Protein AF-A0A3M0X1D2-F1 (afdb_monomer_lite)

Sequence (80 aa):
EEGCLSIPNYKTVVKRAERVLLKGYTRHGKEVELEASGLLSRAIQHEIDHLDGILIIDRIGTIRRKLFLKRYMRALKKRN

Radius of gyration: 15.58 Å; chains: 1; bounding box: 36×24×43 Å

Secondary structure (DSSP, 8-state):
-EEETTEEEEEE-----SEEEEEEE-TTS-EEEEEEEHHHHHHHHHHHHHHTT--TTTSS-HHHHHHHHHHHHHHHTTT-

pLDDT: mean 94.7, std 5.91, range [52.47, 98.38]

Foldseek 3Di:
DDDDPVHPPDDDDFDFDQWDWDWDADPVRHIDIDIDGDPVRVVVVQVVCVVVVHHPLNRDDPVSSVVVVVVVVVVVVVVD

Structure (mmCIF, N/CA/C/O backbone):
data_AF-A0A3M0X1D2-F1
#
_entry.id   AF-A0A3M0X1D2-F1
#
loop_
_atom_site.group_PDB
_atom_site.id
_atom_site.type_symbol
_atom_site.label_atom_id
_atom_site.label_alt_id
_atom_site.label_comp_id
_atom_site.label_asym_id
_atom_site.label_entity_id
_atom_site.label_seq_id
_atom_site.pdbx_PDB_ins_code
_atom_site.Cartn_x
_atom_site.Cartn_y
_atom_site.Cartn_z
_atom_site.occupancy
_atom_site.B_iso_or_equiv
_atom_site.auth_seq_id
_atom_site.auth_comp_id
_atom_site.auth_asym_id
_atom_site.auth_atom_id
_atom_site.pdbx_PDB_model_num
ATOM 1 N N . GLU A 1 1 ? -0.347 -11.769 -5.815 1.00 88.12 1 GLU A N 1
ATOM 2 C CA . GLU A 1 1 ? 0.232 -10.699 -6.659 1.00 88.12 1 GLU A CA 1
ATOM 3 C C . GLU A 1 1 ? -0.610 -9.438 -6.503 1.00 88.12 1 GLU A C 1
ATOM 5 O O . GLU A 1 1 ? -1.759 -9.555 -6.098 1.00 88.12 1 GLU A O 1
ATOM 10 N N . GLU A 1 2 ? -0.053 -8.262 -6.774 1.00 94.44 2 GLU A N 1
ATOM 11 C CA . GLU A 1 2 ? -0.746 -6.966 -6.752 1.00 94.44 2 GLU A CA 1
ATOM 12 C C . GLU A 1 2 ? -0.622 -6.292 -8.116 1.00 94.44 2 GLU A C 1
ATOM 14 O O . GLU A 1 2 ? 0.425 -6.385 -8.758 1.00 94.44 2 GLU A O 1
ATOM 19 N N . GLY A 1 3 ? -1.684 -5.609 -8.535 1.00 96.06 3 GLY A N 1
ATOM 20 C CA . GLY A 1 3 ? -1.670 -4.632 -9.622 1.00 96.06 3 GLY A CA 1
ATOM 21 C C . GLY A 1 3 ? -2.120 -3.270 -9.097 1.00 96.06 3 GLY A C 1
ATOM 22 O O . GLY A 1 3 ? -2.537 -3.166 -7.949 1.00 96.06 3 GLY A O 1
ATOM 23 N N . CYS A 1 4 ? -2.024 -2.236 -9.927 1.00 96.94 4 CYS A N 1
ATOM 24 C CA . CYS A 1 4 ? -2.438 -0.876 -9.587 1.00 96.94 4 CYS A CA 1
ATOM 25 C C . CYS A 1 4 ? -3.040 -0.213 -10.829 1.00 96.94 4 CYS A C 1
ATOM 27 O O . CYS A 1 4 ? -2.477 -0.346 -11.916 1.00 96.94 4 CYS A O 1
ATOM 29 N N . LEU A 1 5 ? -4.144 0.526 -10.687 1.00 95.44 5 LEU A N 1
ATOM 30 C CA . LEU A 1 5 ? -4.736 1.261 -11.814 1.00 95.44 5 LEU A CA 1
ATOM 31 C C . LEU A 1 5 ? -3.821 2.388 -12.316 1.00 95.44 5 LEU A C 1
ATOM 33 O O . LEU A 1 5 ? -3.785 2.658 -13.514 1.00 95.44 5 LEU A O 1
ATOM 37 N N . SER A 1 6 ? -3.001 2.964 -11.434 1.00 93.56 6 SER A N 1
ATOM 38 C CA . SER A 1 6 ? -1.970 3.951 -11.786 1.00 93.56 6 SER A CA 1
ATOM 39 C C . SER A 1 6 ? -0.827 3.358 -12.623 1.00 93.56 6 SER A C 1
ATOM 41 O O . SER A 1 6 ? -0.063 4.100 -13.239 1.00 93.56 6 SER A O 1
ATOM 43 N N . ILE A 1 7 ? -0.691 2.025 -12.664 1.00 93.19 7 ILE A N 1
ATOM 44 C CA . ILE A 1 7 ? 0.306 1.307 -13.469 1.00 93.19 7 ILE A CA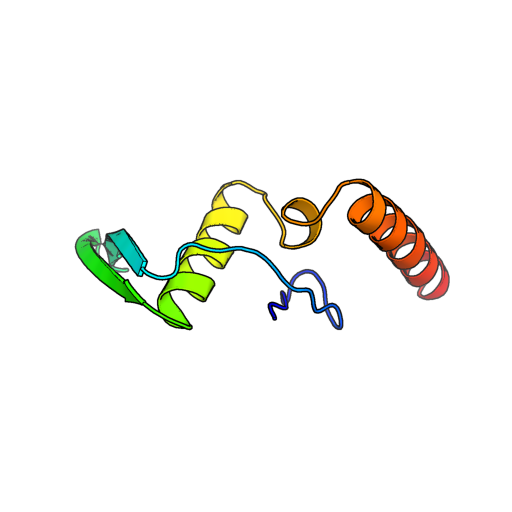 1
ATOM 45 C C . ILE A 1 7 ? -0.388 0.171 -14.242 1.00 93.19 7 ILE A C 1
ATOM 47 O O . ILE A 1 7 ? -0.272 -1.007 -13.881 1.00 93.19 7 ILE A O 1
ATOM 51 N N . PRO A 1 8 ? -1.125 0.503 -15.315 1.00 91.19 8 PRO A N 1
ATOM 52 C CA . PRO A 1 8 ? -1.946 -0.466 -16.022 1.00 91.19 8 PRO A CA 1
ATOM 53 C C . PRO A 1 8 ? -1.099 -1.597 -16.610 1.00 91.19 8 PRO A C 1
ATOM 55 O O . PRO A 1 8 ? 0.024 -1.392 -17.076 1.00 91.19 8 PRO A O 1
ATOM 58 N N . ASN A 1 9 ? -1.671 -2.803 -16.620 1.00 89.81 9 ASN A N 1
ATOM 59 C CA . ASN A 1 9 ? -1.057 -4.023 -17.158 1.00 89.81 9 ASN A CA 1
ATOM 60 C C . ASN A 1 9 ? 0.247 -4.461 -16.465 1.00 89.81 9 ASN A C 1
ATOM 62 O O . ASN A 1 9 ? 0.981 -5.290 -17.004 1.00 89.81 9 ASN A O 1
ATOM 66 N N . TYR A 1 10 ? 0.537 -3.948 -15.267 1.00 92.56 10 TYR A N 1
ATOM 67 C CA . TYR A 1 10 ? 1.653 -4.404 -14.447 1.00 92.56 10 TYR A CA 1
ATOM 68 C C . TYR A 1 10 ? 1.152 -5.111 -13.190 1.00 92.56 10 TYR A C 1
ATOM 70 O O . TYR A 1 10 ? 0.325 -4.582 -12.446 1.00 92.56 10 TYR A O 1
ATOM 78 N N . LYS A 1 11 ? 1.675 -6.315 -12.949 1.00 94.94 11 LYS A N 1
ATOM 79 C CA . LYS A 1 11 ? 1.451 -7.080 -11.722 1.00 94.94 11 LYS A CA 1
ATOM 80 C C . LYS A 1 11 ? 2.786 -7.538 -11.156 1.00 94.94 11 LYS A C 1
ATOM 82 O O . LYS A 1 11 ? 3.703 -7.868 -11.907 1.00 94.94 11 LYS A O 1
ATOM 87 N N . THR A 1 12 ? 2.902 -7.550 -9.835 1.00 94.56 12 THR A N 1
ATOM 88 C CA . THR A 1 12 ? 4.103 -8.033 -9.150 1.00 94.56 12 THR A CA 1
ATOM 89 C C . THR A 1 12 ? 3.773 -8.609 -7.778 1.00 94.56 12 THR A C 1
ATOM 91 O O . THR A 1 12 ? 2.727 -8.337 -7.190 1.00 94.56 12 THR A O 1
ATOM 94 N N . VAL A 1 13 ? 4.674 -9.428 -7.242 1.00 94.62 13 VAL A N 1
ATOM 95 C CA . VAL A 1 13 ? 4.583 -9.910 -5.863 1.00 94.62 13 VAL A CA 1
ATOM 96 C C . VAL A 1 13 ? 5.129 -8.831 -4.933 1.00 94.62 13 VAL A C 1
ATOM 98 O O . VAL A 1 13 ? 6.303 -8.469 -5.019 1.00 94.62 13 VAL A O 1
ATOM 101 N N . VAL A 1 14 ? 4.276 -8.347 -4.032 1.00 95.88 14 VAL A N 1
ATOM 102 C CA . VAL A 1 14 ? 4.627 -7.408 -2.962 1.00 95.88 14 VAL A CA 1
ATOM 103 C C . VAL A 1 14 ? 4.409 -8.092 -1.614 1.00 95.88 14 VAL A C 1
ATOM 105 O O . VAL A 1 14 ? 3.391 -8.770 -1.410 1.00 95.88 14 VAL A O 1
ATOM 108 N N . LYS A 1 15 ? 5.383 -7.943 -0.709 1.00 95.38 15 LYS A N 1
ATOM 109 C CA . LYS A 1 15 ? 5.251 -8.371 0.688 1.00 95.38 15 LYS A CA 1
ATOM 110 C C . LYS A 1 15 ? 4.385 -7.357 1.434 1.00 95.38 15 LYS A C 1
ATOM 112 O O . LYS A 1 15 ? 4.640 -6.160 1.358 1.00 95.38 15 LYS A O 1
ATOM 117 N N . ARG A 1 16 ? 3.381 -7.858 2.145 1.00 97.38 16 ARG A N 1
ATOM 118 C CA . ARG A 1 16 ? 2.430 -7.095 2.960 1.00 97.38 16 ARG A CA 1
ATOM 119 C C . ARG A 1 16 ? 2.234 -7.821 4.282 1.00 97.38 16 ARG A C 1
ATOM 121 O O . ARG A 1 16 ? 2.464 -9.031 4.337 1.00 97.38 16 ARG A O 1
ATOM 128 N N . ALA A 1 17 ? 1.790 -7.109 5.309 1.00 98.00 17 ALA A N 1
ATOM 129 C CA . ALA A 1 17 ? 1.319 -7.750 6.527 1.00 98.00 17 ALA A CA 1
ATOM 130 C C . ALA A 1 17 ? 0.060 -8.576 6.218 1.00 98.00 17 ALA A C 1
ATOM 132 O O . ALA A 1 17 ? -0.814 -8.128 5.474 1.00 98.00 17 ALA A O 1
ATOM 133 N N . GLU A 1 18 ? -0.034 -9.786 6.765 1.00 97.94 18 GLU A N 1
ATOM 134 C CA . GLU A 1 18 ? -1.199 -10.654 6.555 1.00 97.94 18 GLU A CA 1
ATOM 135 C C . GLU A 1 18 ? -2.444 -10.121 7.272 1.00 97.94 18 GLU A C 1
ATOM 137 O O . GLU A 1 18 ? -3.545 -10.177 6.723 1.00 97.94 18 GLU A O 1
ATOM 142 N N . ARG A 1 19 ? -2.252 -9.541 8.461 1.00 98.38 19 ARG A N 1
ATOM 143 C CA . ARG A 1 19 ? -3.278 -8.895 9.284 1.00 98.38 19 ARG A CA 1
ATOM 144 C C . ARG A 1 19 ? -2.861 -7.468 9.620 1.00 98.38 19 ARG A C 1
ATOM 146 O O . ARG A 1 19 ? -1.681 -7.224 9.863 1.00 98.38 19 ARG A O 1
ATOM 153 N N . VAL A 1 20 ? -3.824 -6.554 9.661 1.00 98.38 20 VAL A N 1
ATOM 154 C CA . VAL A 1 20 ? -3.633 -5.155 10.071 1.00 98.38 20 VAL A CA 1
ATOM 155 C C . VAL A 1 20 ? -4.806 -4.686 10.926 1.00 98.38 20 VAL A C 1
ATOM 157 O O . VAL A 1 20 ? -5.926 -5.168 10.760 1.00 98.38 20 VAL A O 1
ATOM 160 N N . LEU A 1 21 ? -4.539 -3.721 11.804 1.00 98.19 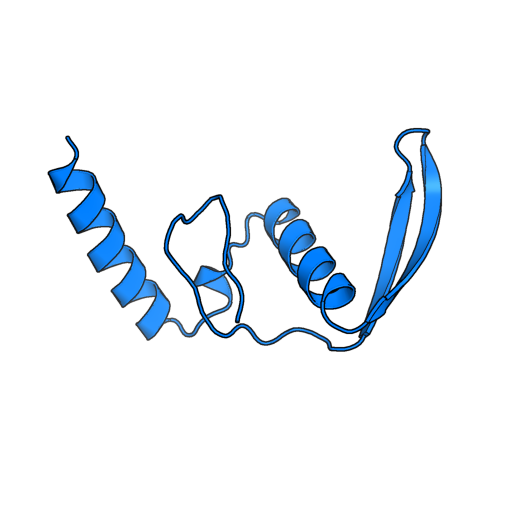21 LEU A N 1
ATOM 161 C CA . LEU A 1 21 ? -5.550 -2.937 12.505 1.00 98.19 21 LEU A CA 1
ATOM 162 C C . LEU A 1 21 ? -5.510 -1.513 11.940 1.00 98.19 21 LEU A C 1
ATOM 164 O O . LEU A 1 21 ? -4.491 -0.832 12.050 1.00 98.19 21 LEU A O 1
ATOM 168 N N . LEU A 1 22 ? -6.593 -1.086 11.298 1.00 96.06 22 LEU A N 1
ATOM 169 C CA . LEU A 1 22 ? -6.751 0.250 10.729 1.00 96.06 22 LEU A CA 1
ATOM 170 C C . LEU A 1 22 ? -7.531 1.133 11.703 1.00 96.06 22 LEU A C 1
ATOM 172 O O . LEU A 1 22 ? -8.551 0.702 12.232 1.00 96.06 22 LEU A O 1
ATOM 176 N N . LYS A 1 23 ? -7.114 2.392 11.838 1.00 97.06 23 LYS A N 1
ATOM 177 C CA . LYS A 1 23 ? -7.934 3.476 12.391 1.00 97.06 23 LYS A CA 1
ATOM 178 C C . LYS A 1 23 ? -8.166 4.538 11.328 1.00 97.06 23 LYS A C 1
ATOM 180 O O . LYS A 1 23 ? -7.263 4.835 10.548 1.00 97.06 23 LYS A O 1
ATOM 185 N N . GLY A 1 24 ? -9.362 5.107 11.296 1.00 95.31 24 GLY A N 1
ATOM 186 C CA . GLY A 1 24 ? -9.697 6.177 10.366 1.00 95.31 24 GLY A CA 1
ATOM 187 C C . GLY A 1 24 ? -11.095 6.726 10.592 1.00 95.31 24 GLY A C 1
ATOM 188 O O . GLY A 1 24 ? -11.707 6.506 11.634 1.00 95.31 24 GLY A O 1
ATOM 189 N N . TYR A 1 25 ? -11.610 7.424 9.584 1.00 96.88 25 TYR A N 1
ATOM 190 C CA . TYR A 1 25 ? -12.931 8.038 9.621 1.00 96.88 25 TYR A CA 1
ATOM 191 C C . TYR A 1 25 ? -13.788 7.534 8.464 1.00 96.88 25 TYR A C 1
ATOM 193 O O . TYR A 1 25 ? -13.317 7.328 7.346 1.00 9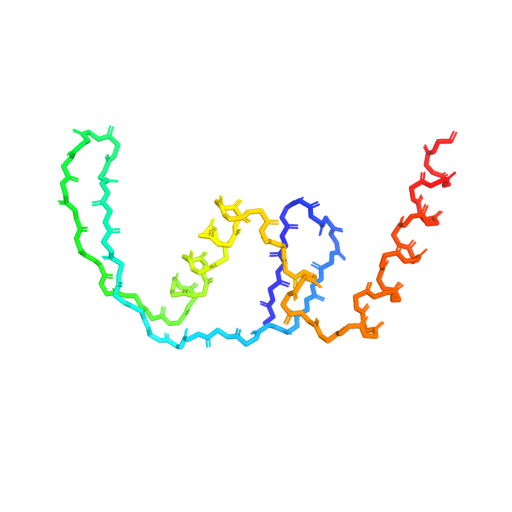6.88 25 TYR A O 1
ATOM 201 N N . THR A 1 26 ? -15.080 7.365 8.721 1.00 95.81 26 THR A N 1
ATOM 202 C CA . THR A 1 26 ? -16.070 7.190 7.654 1.00 95.81 26 THR A CA 1
ATOM 203 C C . THR A 1 26 ? -16.240 8.483 6.854 1.00 95.81 26 THR A C 1
ATOM 205 O O . THR A 1 26 ? -15.861 9.566 7.298 1.00 95.81 26 THR A O 1
ATOM 208 N N . ARG A 1 27 ? -16.940 8.402 5.714 1.00 96.38 27 ARG A N 1
ATOM 209 C CA . ARG A 1 27 ? -17.330 9.576 4.906 1.00 96.38 27 ARG A CA 1
ATOM 210 C C . ARG A 1 27 ? -18.153 10.636 5.660 1.00 96.38 27 ARG A C 1
ATOM 212 O O . ARG A 1 27 ? -18.318 11.735 5.152 1.00 96.38 27 ARG A O 1
ATOM 219 N N . HIS A 1 28 ? -18.687 10.301 6.837 1.00 97.38 28 HIS A N 1
ATOM 220 C CA . HIS A 1 28 ? -19.456 11.205 7.698 1.00 97.38 28 HIS A CA 1
ATOM 221 C C . HIS A 1 28 ? -18.639 11.730 8.893 1.00 97.38 28 HIS A C 1
ATOM 223 O O . HIS A 1 28 ? -19.213 12.298 9.814 1.00 97.38 28 HIS A O 1
ATOM 229 N N . GLY A 1 29 ? -17.321 11.501 8.925 1.00 97.19 29 GLY A N 1
ATOM 230 C CA . GLY A 1 29 ? -16.444 11.978 10.000 1.00 97.19 29 GLY A CA 1
ATOM 231 C C . GLY A 1 29 ? -16.522 11.172 11.300 1.00 97.19 29 GLY A C 1
ATOM 232 O O . GLY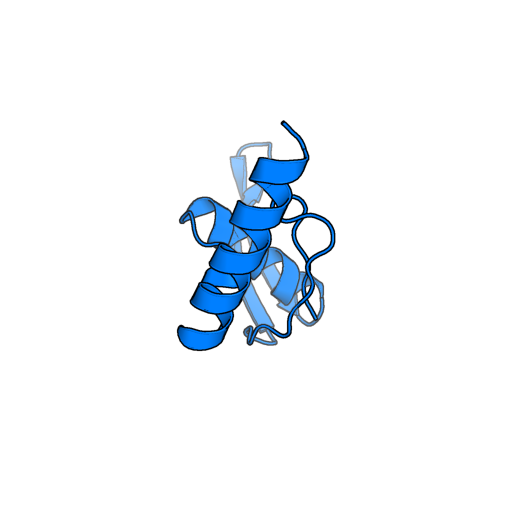 A 1 29 ? -15.937 11.570 12.299 1.00 97.19 29 GLY A O 1
ATOM 233 N N . LYS A 1 30 ? -17.221 10.030 11.316 1.00 97.69 30 LYS A N 1
ATOM 234 C CA . LYS A 1 30 ? -17.241 9.124 12.476 1.00 97.69 30 LYS A CA 1
ATOM 235 C C . LYS A 1 30 ? -15.987 8.250 12.508 1.00 97.69 30 LYS A C 1
ATOM 237 O O . LYS A 1 30 ? -15.682 7.633 11.486 1.00 97.69 30 LYS A O 1
ATOM 242 N N . GLU A 1 31 ? -15.334 8.158 13.667 1.00 97.88 31 GLU A N 1
ATOM 243 C CA . GLU A 1 31 ? -14.194 7.261 13.900 1.00 97.88 31 GLU A CA 1
ATOM 244 C C . GLU A 1 31 ? -14.570 5.792 13.728 1.00 97.88 31 GLU A C 1
ATOM 246 O O . GLU A 1 31 ? -15.648 5.345 14.135 1.00 97.88 31 GLU A O 1
ATOM 251 N N . VAL A 1 32 ? -13.656 5.045 13.117 1.00 97.00 32 VAL A N 1
ATOM 252 C CA . VAL A 1 32 ? -13.749 3.601 12.936 1.00 97.00 32 VAL A CA 1
ATOM 253 C C . VAL A 1 32 ? -12.403 2.942 13.183 1.00 97.00 32 VAL A C 1
ATOM 255 O O . VAL A 1 32 ? -11.349 3.468 12.821 1.00 97.00 32 VAL A O 1
ATOM 258 N N . GLU A 1 33 ? -12.473 1.748 13.759 1.00 98.00 33 GLU A N 1
ATOM 259 C CA . GLU A 1 33 ? -11.367 0.813 13.885 1.00 98.00 33 GLU A CA 1
ATOM 260 C C . GLU A 1 33 ? -11.760 -0.485 13.169 1.00 98.00 33 GLU A C 1
ATOM 262 O O . GLU A 1 33 ? -12.899 -0.942 13.287 1.00 98.00 33 GLU A O 1
ATOM 267 N N . LEU A 1 34 ? -10.851 -1.042 12.369 1.00 96.12 34 LEU A N 1
ATOM 268 C CA . LEU A 1 34 ? -11.118 -2.211 11.535 1.00 96.12 34 LEU A CA 1
ATOM 269 C C . LEU A 1 34 ? -9.929 -3.169 11.558 1.00 96.12 34 LEU A C 1
ATOM 271 O O . LEU A 1 34 ? -8.843 -2.833 11.084 1.00 96.12 34 LEU A O 1
ATOM 275 N N . GLU A 1 35 ? -10.158 -4.392 12.030 1.00 98.31 35 GLU A N 1
ATOM 276 C CA . GLU A 1 35 ? -9.256 -5.508 11.760 1.00 98.31 35 GLU A CA 1
ATOM 277 C C . GLU A 1 35 ? -9.494 -6.050 10.351 1.00 98.31 35 GLU A C 1
ATOM 279 O O . GLU A 1 35 ? -10.618 -6.386 9.973 1.00 98.31 35 GLU A O 1
ATOM 284 N N . ALA A 1 36 ? -8.421 -6.170 9.575 1.00 98.06 36 ALA A N 1
ATOM 285 C CA . ALA A 1 36 ? -8.463 -6.738 8.238 1.00 98.06 36 ALA A CA 1
ATOM 286 C C . ALA A 1 36 ? -7.406 -7.826 8.070 1.00 98.06 36 ALA A C 1
ATOM 288 O O . ALA A 1 36 ? -6.295 -7.737 8.595 1.00 98.06 36 ALA A O 1
ATOM 289 N N . SER A 1 37 ? -7.736 -8.839 7.273 1.00 98.38 37 SER A N 1
ATOM 290 C CA . SER A 1 37 ? -6.829 -9.917 6.884 1.00 98.38 37 SER A CA 1
ATOM 291 C C . SER A 1 37 ? -6.945 -10.2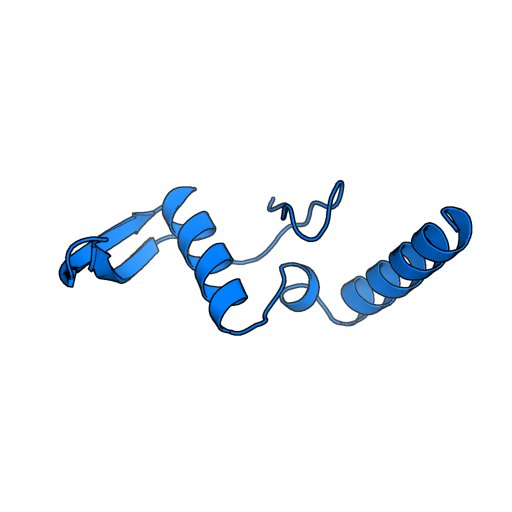26 5.388 1.00 98.38 37 SER A C 1
ATOM 293 O O . SER A 1 37 ? -7.807 -9.685 4.685 1.00 98.38 37 SER A O 1
ATOM 295 N N . GLY A 1 38 ? -6.035 -11.054 4.869 1.00 97.25 38 GLY A N 1
ATOM 296 C CA . GLY A 1 38 ? -6.094 -11.552 3.494 1.00 97.25 38 GLY A CA 1
ATOM 297 C C . GLY A 1 38 ? -6.089 -10.436 2.443 1.00 97.25 38 GLY A C 1
ATOM 298 O O . GLY A 1 38 ? -5.231 -9.550 2.456 1.00 97.25 38 GLY A O 1
ATOM 299 N N . LEU A 1 39 ? -7.043 -10.483 1.506 1.00 97.25 39 LEU A N 1
ATOM 300 C CA . LEU A 1 39 ? -7.122 -9.511 0.411 1.00 97.25 39 LEU A CA 1
ATOM 301 C C . LEU A 1 39 ? -7.426 -8.089 0.903 1.00 97.25 39 LEU A C 1
ATOM 303 O O . LEU A 1 39 ? -6.847 -7.141 0.379 1.00 97.25 39 LEU A O 1
ATOM 307 N N . LEU A 1 40 ? -8.278 -7.933 1.921 1.00 97.31 40 LEU A N 1
ATOM 308 C CA . LEU A 1 40 ? -8.640 -6.615 2.450 1.00 97.31 40 LEU A CA 1
ATOM 309 C C . LEU A 1 40 ? -7.444 -5.942 3.130 1.00 97.31 40 LEU A C 1
ATOM 311 O O . LEU A 1 40 ? -7.160 -4.781 2.855 1.00 97.31 40 LEU A O 1
ATOM 315 N N . SER A 1 41 ? -6.694 -6.693 3.943 1.00 98.12 41 SER A N 1
ATOM 316 C CA . SER A 1 41 ? -5.442 -6.218 4.552 1.00 98.12 41 SER A CA 1
ATOM 317 C C . SER A 1 41 ? -4.457 -5.715 3.493 1.00 98.12 41 SER A C 1
ATOM 319 O O . SER A 1 41 ? -3.874 -4.637 3.624 1.00 98.12 41 SER A O 1
ATOM 321 N N . ARG A 1 42 ? -4.307 -6.481 2.407 1.00 98.00 42 ARG A N 1
ATOM 322 C CA . ARG A 1 42 ? -3.440 -6.136 1.278 1.00 98.00 42 ARG A CA 1
ATOM 323 C C . ARG A 1 42 ? -3.901 -4.867 0.559 1.00 98.00 42 ARG A C 1
ATOM 325 O O . ARG A 1 42 ? -3.069 -4.007 0.290 1.00 98.00 42 ARG A O 1
ATOM 332 N N . ALA A 1 43 ? -5.195 -4.755 0.263 1.00 97.69 43 ALA A N 1
ATOM 333 C CA . ALA A 1 43 ? -5.765 -3.592 -0.412 1.00 97.69 43 ALA A CA 1
ATOM 334 C C . ALA A 1 43 ? -5.630 -2.323 0.440 1.00 97.69 43 ALA A C 1
ATOM 336 O O . ALA A 1 43 ? -5.152 -1.312 -0.052 1.00 97.69 43 ALA A O 1
ATOM 337 N N . ILE A 1 44 ? -5.937 -2.391 1.738 1.00 97.50 44 ILE A N 1
ATOM 338 C CA . ILE A 1 44 ? -5.787 -1.252 2.655 1.00 97.50 44 ILE A CA 1
ATOM 339 C C . ILE A 1 44 ? -4.342 -0.740 2.663 1.00 97.50 44 ILE A C 1
ATOM 341 O O . ILE A 1 44 ? -4.111 0.451 2.489 1.00 97.50 44 ILE A O 1
ATOM 345 N N . GLN A 1 45 ? -3.358 -1.634 2.804 1.00 98.31 45 GLN A N 1
ATOM 346 C CA . GLN A 1 45 ? -1.942 -1.249 2.767 1.00 98.31 45 GLN A CA 1
ATOM 347 C C . GLN A 1 45 ? -1.526 -0.642 1.415 1.00 98.31 45 GLN A C 1
ATOM 349 O O . GLN A 1 45 ? -0.649 0.214 1.380 1.00 98.31 45 GLN A O 1
ATOM 354 N N . HIS A 1 46 ? -2.124 -1.085 0.305 1.00 98.31 46 HIS A N 1
ATOM 355 C CA . HIS A 1 46 ? -1.877 -0.522 -1.025 1.00 98.31 46 HIS A CA 1
ATOM 356 C C . HIS A 1 46 ? -2.421 0.902 -1.159 1.00 98.31 46 HIS A C 1
ATOM 358 O O . HIS A 1 46 ? -1.717 1.783 -1.638 1.00 98.31 46 HIS A O 1
ATOM 364 N N . GLU A 1 47 ? -3.658 1.135 -0.732 1.00 97.69 47 GLU A N 1
ATOM 365 C CA . GLU A 1 47 ? -4.264 2.463 -0.834 1.00 97.69 47 GLU A CA 1
ATOM 366 C C . GLU A 1 47 ? -3.630 3.454 0.151 1.00 97.69 47 GLU A C 1
ATOM 368 O O . GLU A 1 47 ? -3.479 4.627 -0.175 1.00 97.69 47 GLU A O 1
ATOM 373 N N . ILE A 1 48 ? -3.183 2.993 1.326 1.00 97.12 48 ILE A N 1
ATOM 374 C CA . ILE A 1 48 ? -2.410 3.829 2.257 1.00 97.12 48 ILE A CA 1
ATOM 375 C C . ILE A 1 48 ? -1.066 4.231 1.644 1.00 97.12 48 ILE A C 1
ATOM 377 O O . ILE A 1 48 ? -0.713 5.403 1.714 1.00 97.12 48 ILE A O 1
ATOM 381 N N . ASP A 1 49 ? -0.355 3.312 0.977 1.00 98.25 49 ASP A N 1
ATOM 382 C CA . ASP A 1 49 ? 0.879 3.653 0.255 1.00 98.25 49 ASP A CA 1
ATOM 383 C C . ASP A 1 49 ? 0.651 4.821 -0.722 1.00 98.25 49 ASP A C 1
ATOM 385 O O . ASP A 1 49 ? 1.495 5.710 -0.823 1.00 98.25 49 ASP A O 1
ATOM 389 N N . HIS A 1 50 ? -0.502 4.872 -1.401 1.00 98.25 50 HIS A N 1
ATOM 390 C CA . HIS A 1 50 ? -0.833 5.985 -2.291 1.00 98.25 50 HIS A CA 1
ATOM 391 C C . HIS A 1 50 ? -0.970 7.331 -1.573 1.00 98.25 50 HIS A C 1
ATOM 393 O O . HIS A 1 50 ? -0.585 8.347 -2.155 1.00 98.25 50 HIS A O 1
ATOM 399 N N . LEU A 1 51 ? -1.457 7.353 -0.329 1.00 96.81 51 LEU A N 1
ATOM 400 C CA . LEU A 1 51 ? -1.512 8.574 0.484 1.00 96.81 51 LEU A CA 1
ATOM 401 C C . LEU A 1 51 ? -0.107 9.114 0.792 1.00 96.81 51 LEU A C 1
ATOM 403 O O . LEU A 1 51 ? 0.080 10.326 0.861 1.00 96.81 51 LEU A O 1
ATOM 407 N N . ASP A 1 52 ? 0.879 8.220 0.877 1.00 97.44 52 ASP A N 1
ATOM 408 C CA . ASP A 1 52 ? 2.292 8.546 1.096 1.00 97.44 52 ASP A CA 1
ATOM 409 C C . ASP A 1 52 ? 3.084 8.737 -0.215 1.00 97.44 52 ASP A C 1
ATOM 411 O O . ASP A 1 52 ? 4.307 8.893 -0.204 1.00 97.44 52 ASP A O 1
ATOM 415 N N . GLY A 1 53 ? 2.418 8.698 -1.376 1.00 97.12 53 GLY A N 1
ATOM 416 C CA . GLY A 1 53 ? 3.069 8.791 -2.688 1.00 97.12 53 GLY A CA 1
ATOM 417 C C . GLY A 1 53 ? 3.907 7.561 -3.068 1.00 97.12 53 GLY A C 1
ATOM 418 O O . GLY A 1 53 ? 4.737 7.634 -3.976 1.00 97.12 53 GLY A O 1
ATOM 419 N N . ILE A 1 54 ? 3.696 6.431 -2.395 1.00 97.62 54 ILE A N 1
ATOM 420 C CA . ILE A 1 54 ? 4.370 5.154 -2.632 1.00 97.62 54 ILE A CA 1
ATOM 421 C C . ILE A 1 54 ? 3.549 4.331 -3.634 1.00 97.62 54 ILE A C 1
ATOM 423 O O . ILE A 1 54 ? 2.339 4.156 -3.503 1.00 97.62 54 ILE A O 1
ATOM 427 N N . LEU A 1 55 ? 4.209 3.784 -4.655 1.00 96.62 55 LEU A N 1
ATOM 428 C CA . LEU A 1 55 ? 3.605 2.890 -5.642 1.00 96.62 55 LEU A CA 1
ATOM 429 C C . LEU A 1 55 ? 4.047 1.437 -5.419 1.00 96.62 55 LEU A C 1
ATOM 431 O O . LEU A 1 55 ? 5.095 1.149 -4.837 1.00 96.62 55 LEU A O 1
ATOM 435 N N . ILE A 1 56 ? 3.317 0.480 -6.003 1.00 96.62 56 ILE A N 1
ATOM 436 C CA . ILE A 1 56 ? 3.682 -0.952 -5.940 1.00 96.62 56 ILE A CA 1
ATOM 437 C C . ILE A 1 56 ? 5.092 -1.260 -6.472 1.00 96.62 56 ILE A C 1
ATOM 439 O O . ILE A 1 56 ? 5.712 -2.240 -6.061 1.00 96.62 56 ILE A O 1
ATOM 443 N N . ILE A 1 57 ? 5.621 -0.422 -7.369 1.00 95.88 57 ILE A N 1
ATOM 444 C CA . ILE A 1 57 ? 6.980 -0.541 -7.921 1.00 95.88 57 ILE A CA 1
ATOM 445 C C . ILE A 1 57 ? 8.069 -0.024 -6.973 1.00 95.88 57 ILE A C 1
ATOM 447 O O . ILE A 1 57 ? 9.249 -0.291 -7.196 1.00 95.88 57 ILE A O 1
ATOM 451 N N . ASP A 1 58 ? 7.701 0.710 -5.928 1.00 95.44 58 ASP A N 1
ATOM 452 C CA . ASP A 1 58 ? 8.628 1.167 -4.893 1.00 95.44 58 ASP A CA 1
ATOM 453 C C . ASP A 1 58 ? 8.814 0.090 -3.817 1.00 95.44 58 ASP A C 1
ATOM 455 O O . ASP A 1 58 ? 9.862 0.008 -3.183 1.00 95.44 58 ASP A O 1
ATOM 459 N N . ARG A 1 59 ? 7.832 -0.810 -3.681 1.00 95.31 59 ARG A N 1
ATOM 460 C CA . ARG A 1 59 ? 7.864 -1.970 -2.779 1.00 95.31 59 ARG A CA 1
ATOM 461 C C . ARG A 1 59 ? 8.593 -3.196 -3.359 1.00 95.31 59 ARG A C 1
ATOM 463 O O . ARG A 1 59 ? 8.695 -4.221 -2.684 1.00 95.31 59 ARG A O 1
ATOM 470 N N . ILE A 1 60 ? 9.108 -3.124 -4.591 1.00 93.88 60 ILE A N 1
ATOM 471 C CA . ILE A 1 60 ? 9.965 -4.167 -5.187 1.00 93.88 60 ILE A CA 1
ATOM 472 C C . ILE A 1 60 ? 11.443 -3.770 -5.125 1.00 93.88 60 ILE A C 1
ATOM 474 O O . ILE A 1 60 ? 11.793 -2.598 -5.039 1.00 93.88 60 ILE A O 1
ATOM 478 N N . GLY A 1 61 ? 12.337 -4.756 -5.228 1.00 93.50 61 GLY A N 1
ATOM 479 C CA . GLY A 1 61 ? 13.780 -4.504 -5.193 1.00 93.50 61 GLY A CA 1
ATOM 480 C C . GLY A 1 61 ? 14.256 -3.506 -6.260 1.00 93.50 61 GLY A C 1
ATOM 481 O O . GLY A 1 61 ? 13.796 -3.525 -7.406 1.00 93.50 61 GLY A O 1
ATOM 482 N N . THR A 1 62 ? 15.246 -2.685 -5.901 1.00 94.25 62 THR A N 1
ATOM 483 C CA . THR A 1 62 ? 15.768 -1.557 -6.693 1.00 94.25 62 THR A CA 1
ATOM 484 C C . THR A 1 62 ? 16.103 -1.911 -8.144 1.00 94.25 62 THR A C 1
ATOM 486 O O . THR A 1 62 ? 15.817 -1.137 -9.058 1.00 94.25 62 THR A O 1
ATOM 489 N N . ILE A 1 63 ? 16.680 -3.093 -8.384 1.00 95.38 63 ILE A N 1
ATOM 490 C CA . ILE A 1 63 ? 17.029 -3.563 -9.735 1.00 95.38 63 ILE A CA 1
ATOM 491 C C . ILE A 1 63 ? 15.766 -3.765 -10.583 1.00 95.38 63 ILE A C 1
ATOM 493 O O . ILE A 1 63 ? 15.693 -3.286 -11.717 1.00 95.38 63 ILE A O 1
ATOM 497 N N . ARG A 1 64 ? 14.746 -4.429 -10.022 1.00 93.19 64 ARG A N 1
ATOM 498 C CA . ARG A 1 64 ? 13.472 -4.677 -10.711 1.00 93.19 64 ARG A CA 1
ATOM 499 C C . ARG A 1 64 ? 12.742 -3.366 -10.993 1.00 93.19 64 ARG A C 1
ATOM 501 O O . ARG A 1 64 ? 12.268 -3.182 -12.111 1.00 93.19 64 ARG A O 1
ATOM 508 N N . ARG A 1 65 ? 12.742 -2.433 -10.034 1.00 95.00 65 ARG A N 1
ATOM 509 C CA . ARG A 1 65 ? 12.193 -1.079 -10.207 1.00 95.00 65 ARG A CA 1
ATOM 510 C C . ARG A 1 65 ? 12.862 -0.336 -11.366 1.00 95.00 65 ARG A C 1
ATOM 512 O O . ARG A 1 65 ? 12.174 0.135 -12.267 1.00 95.00 65 ARG A O 1
ATOM 519 N N . LYS A 1 66 ? 14.201 -0.286 -11.405 1.00 95.56 66 LYS A N 1
ATOM 520 C CA . LYS A 1 66 ? 14.953 0.362 -12.499 1.00 95.56 66 LYS A CA 1
ATOM 521 C C . LYS A 1 66 ? 14.632 -0.255 -13.865 1.00 95.56 66 LYS A C 1
ATOM 523 O O . LYS A 1 66 ? 14.422 0.473 -14.836 1.00 95.56 66 LYS A O 1
ATOM 528 N N . LEU A 1 67 ? 14.573 -1.586 -13.947 1.00 94.50 67 LEU A N 1
ATOM 529 C CA . LEU A 1 67 ? 14.242 -2.288 -15.189 1.00 94.50 67 LEU A CA 1
ATOM 530 C C . LEU A 1 67 ? 12.806 -1.998 -15.647 1.00 94.50 67 LEU A C 1
ATOM 532 O O . LEU A 1 67 ? 12.588 -1.749 -16.835 1.00 94.50 67 LEU A O 1
ATOM 536 N N . PHE A 1 68 ? 11.849 -1.992 -14.714 1.00 93.81 68 PHE A N 1
ATOM 537 C CA . PHE A 1 68 ? 10.465 -1.611 -14.979 1.00 93.81 68 PHE A CA 1
ATOM 538 C C . PHE A 1 68 ? 10.385 -0.188 -15.547 1.00 93.81 68 PHE A C 1
ATOM 540 O O . PHE A 1 68 ? 9.881 -0.015 -16.654 1.00 93.81 68 PHE A O 1
ATOM 547 N N . LEU A 1 69 ? 10.964 0.804 -14.860 1.00 94.19 69 LEU A N 1
ATOM 548 C CA . LEU A 1 69 ? 10.936 2.207 -15.289 1.00 94.19 69 LEU A CA 1
ATOM 549 C C . LEU A 1 69 ? 11.534 2.384 -16.690 1.00 94.19 69 LEU A C 1
ATOM 551 O O . LEU A 1 69 ? 10.938 3.035 -17.546 1.00 94.19 69 LEU A O 1
ATOM 555 N N . LYS A 1 70 ? 12.667 1.731 -16.978 1.00 95.19 70 LYS A N 1
ATOM 556 C CA . LYS A 1 70 ? 13.289 1.763 -18.311 1.00 95.19 70 LYS A CA 1
ATOM 557 C C . LYS A 1 70 ? 12.349 1.233 -19.401 1.00 95.19 70 LYS A C 1
ATOM 559 O O . LYS A 1 70 ? 12.292 1.810 -20.486 1.00 95.19 70 LYS A O 1
ATOM 564 N N . ARG A 1 71 ? 11.630 0.135 -19.142 1.00 92.81 71 ARG A N 1
ATOM 565 C CA . ARG A 1 71 ? 10.662 -0.447 -20.092 1.00 92.81 71 ARG A CA 1
ATOM 566 C C . ARG A 1 71 ? 9.421 0.432 -20.235 1.00 92.81 71 ARG A C 1
ATOM 568 O O . ARG A 1 71 ? 8.991 0.671 -21.360 1.00 92.81 71 ARG A O 1
ATOM 575 N N . TYR A 1 72 ? 8.899 0.943 -19.125 1.00 91.81 72 TYR A N 1
ATOM 576 C CA . TYR A 1 72 ? 7.709 1.786 -19.080 1.00 91.81 72 TYR A CA 1
ATOM 577 C C . TYR A 1 72 ? 7.913 3.098 -19.850 1.00 91.81 72 TYR A C 1
ATOM 579 O O . TYR A 1 72 ? 7.150 3.406 -20.761 1.00 91.81 72 TYR A O 1
ATOM 587 N N . MET A 1 73 ? 9.023 3.802 -19.602 1.00 91.50 73 MET A N 1
ATOM 588 C CA . MET A 1 73 ? 9.359 5.045 -20.311 1.00 91.50 73 MET A CA 1
ATOM 589 C C . MET A 1 73 ? 9.571 4.827 -21.815 1.00 91.50 73 MET A C 1
ATOM 591 O O . MET A 1 73 ? 9.187 5.665 -22.627 1.00 91.50 73 MET A O 1
ATOM 595 N N . ARG A 1 74 ? 10.154 3.687 -22.215 1.00 93.31 74 ARG A N 1
ATOM 596 C CA . ARG A 1 74 ? 10.277 3.316 -23.636 1.00 93.31 74 ARG A CA 1
ATOM 597 C C . ARG A 1 74 ? 8.919 3.072 -24.291 1.00 93.31 74 ARG A C 1
ATOM 599 O O . ARG A 1 74 ? 8.752 3.436 -25.447 1.00 93.31 74 ARG A O 1
ATOM 606 N N . ALA A 1 75 ? 7.981 2.450 -23.580 1.00 89.56 75 ALA A N 1
ATOM 607 C CA . ALA A 1 75 ? 6.634 2.217 -24.087 1.00 89.56 75 ALA A CA 1
ATOM 608 C C . ALA A 1 75 ? 5.853 3.530 -24.237 1.00 89.56 75 ALA A C 1
ATOM 610 O O . ALA A 1 75 ? 5.215 3.728 -25.264 1.00 89.56 75 ALA A O 1
ATOM 611 N N . LEU A 1 76 ? 5.963 4.450 -23.271 1.00 88.12 76 LEU A N 1
ATOM 612 C CA . LEU A 1 76 ? 5.342 5.777 -23.354 1.00 88.12 76 LEU A CA 1
ATOM 613 C C . LEU A 1 76 ? 5.841 6.576 -24.564 1.00 88.12 76 LEU A C 1
ATOM 615 O O . LEU A 1 76 ? 5.028 7.115 -25.303 1.00 88.12 76 LEU A O 1
ATOM 619 N N . LYS A 1 77 ? 7.154 6.568 -24.833 1.00 89.50 77 LYS A N 1
ATOM 620 C CA . LYS A 1 77 ? 7.735 7.230 -26.017 1.00 89.50 77 LYS A CA 1
ATOM 621 C C . LYS A 1 77 ? 7.240 6.693 -27.362 1.0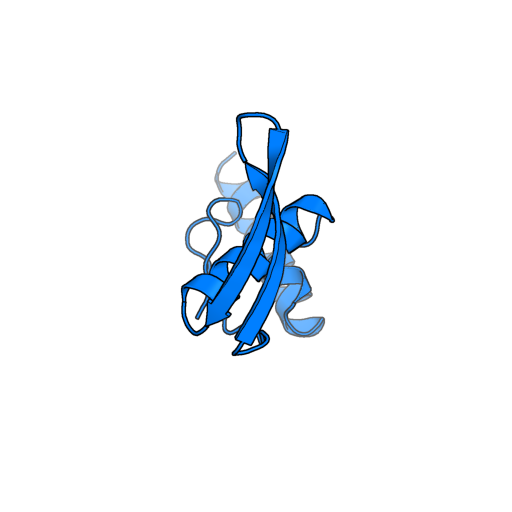0 89.50 77 LYS A C 1
ATOM 623 O O . LYS A 1 77 ? 7.415 7.379 -28.350 1.00 89.50 77 LYS A O 1
ATOM 628 N N . LYS A 1 78 ? 6.710 5.467 -27.419 1.00 83.81 78 LYS A N 1
ATOM 629 C CA . LYS A 1 78 ? 6.154 4.877 -28.651 1.00 83.81 78 LYS A CA 1
ATOM 630 C C . LYS A 1 78 ? 4.669 5.190 -28.855 1.00 83.81 78 LYS A C 1
ATOM 632 O O . LYS A 1 78 ? 4.135 4.859 -29.905 1.00 83.81 78 LYS A O 1
ATOM 637 N N . ARG A 1 79 ? 3.987 5.695 -27.820 1.00 76.56 79 ARG A N 1
ATOM 638 C CA . ARG A 1 79 ? 2.553 6.031 -27.854 1.00 76.56 79 ARG A CA 1
ATOM 639 C C . ARG A 1 79 ? 2.305 7.490 -28.247 1.00 76.56 79 ARG A C 1
ATOM 641 O O . ARG A 1 79 ? 1.167 7.815 -28.563 1.00 76.56 79 ARG A O 1
ATOM 648 N N . ASN A 1 80 ? 3.355 8.308 -28.210 1.00 52.47 80 ASN A N 1
ATOM 649 C CA . ASN A 1 80 ? 3.415 9.664 -28.750 1.00 52.47 80 ASN A CA 1
ATOM 650 C C . ASN A 1 80 ? 4.165 9.627 -30.080 1.00 52.47 80 ASN A C 1
ATOM 652 O O . ASN A 1 80 ? 3.858 10.482 -30.931 1.00 52.47 80 ASN A O 1
#